Protein AF-A0A7Y0RB26-F1 (afdb_monomer_lite)

Secondary structure (DSSP, 8-state):
--HHHHHHHHHHHHHHHHTT------EEEE-TTS-EEEESSPPPTT-PPP-PPP-----GGGGHHHHHHHHHHHS-----------------HHHHHHHHHHHHHHHHHHHHHHHHHHHHHHHHHHHHH----HHHHHHHHHHHHHHHHHHHHHHS--

Sequence (158 aa):
MSLSAVYQRLAVVIFLVFATCASADYYKWTDENGVTHFSDEPPGPDGKPVRPNGTTVIPMRENIRTQKRVEEIKNPKPVPSKMKPVAPRVIDSKTQWEEQQELREEKRQQVRCKNYEDRIAWIDSRLRAGGYSVGQGNRLREDRRELSKRRAWKCLRD

pLDDT: mean 80.55, std 14.95, range [46.69, 98.5]

Organism: NCBI:txid1928859

Structure (mmCIF, N/CA/C/O backbone):
data_AF-A0A7Y0RB26-F1
#
_entry.id   AF-A0A7Y0RB26-F1
#
loop_
_atom_site.group_PDB
_atom_site.id
_atom_site.type_symbol
_atom_site.label_atom_id
_atom_site.label_alt_id
_atom_site.label_comp_id
_atom_site.label_asym_id
_atom_site.label_entity_id
_atom_site.label_seq_id
_atom_site.pdbx_PDB_ins_code
_atom_site.Cartn_x
_atom_site.Cartn_y
_atom_site.Cartn_z
_atom_site.occupancy
_atom_site.B_iso_or_equiv
_atom_site.auth_seq_id
_atom_site.auth_comp_id
_atom_site.auth_asym_id
_atom_site.auth_atom_id
_atom_site.pdbx_PDB_model_num
ATOM 1 N N . MET A 1 1 ? 36.414 22.325 -53.332 1.00 57.31 1 MET A N 1
ATOM 2 C CA . MET A 1 1 ? 35.815 21.427 -52.316 1.00 57.31 1 MET A CA 1
ATOM 3 C C . MET A 1 1 ? 36.238 20.011 -52.662 1.00 57.31 1 MET A C 1
ATOM 5 O O . MET A 1 1 ? 36.047 19.621 -53.806 1.00 57.31 1 MET A O 1
ATOM 9 N N . SER A 1 2 ? 36.907 19.295 -51.756 1.00 71.12 2 SER A N 1
ATOM 10 C CA . SER A 1 2 ? 37.412 17.949 -52.051 1.00 71.12 2 SER A CA 1
ATOM 11 C C . SER A 1 2 ? 36.249 16.969 -52.224 1.00 71.12 2 SER A C 1
ATOM 13 O O . SER A 1 2 ? 35.275 17.015 -51.471 1.00 71.12 2 SER A O 1
ATOM 15 N N . LEU A 1 3 ? 36.358 16.067 -53.201 1.00 72.44 3 LEU A N 1
ATOM 16 C CA . LEU A 1 3 ? 35.376 15.003 -53.450 1.00 72.44 3 LEU A CA 1
ATOM 17 C C . LEU A 1 3 ? 35.077 14.196 -52.169 1.00 72.44 3 LEU A C 1
ATOM 19 O O . LEU A 1 3 ? 33.928 13.857 -51.907 1.00 72.44 3 LEU A O 1
ATOM 23 N N . SER A 1 4 ? 36.081 13.996 -51.308 1.00 76.06 4 SER A N 1
ATOM 24 C CA . SER A 1 4 ? 35.951 13.324 -50.007 1.00 76.06 4 SER A CA 1
ATOM 25 C C . SER A 1 4 ? 34.961 13.994 -49.046 1.00 76.06 4 SER A C 1
ATOM 27 O O . SER A 1 4 ? 34.177 13.306 -48.396 1.00 76.06 4 SER A O 1
ATOM 29 N N . ALA A 1 5 ? 34.934 15.329 -48.987 1.00 77.25 5 ALA A N 1
ATOM 30 C CA . ALA A 1 5 ? 34.024 16.065 -48.110 1.00 77.25 5 ALA A CA 1
ATOM 31 C C . ALA A 1 5 ? 32.567 15.984 -48.593 1.00 77.25 5 ALA A C 1
ATOM 33 O O . ALA A 1 5 ? 31.639 16.056 -47.788 1.00 77.25 5 ALA A O 1
ATOM 34 N N . VAL A 1 6 ? 32.361 15.814 -49.903 1.00 81.31 6 VAL A N 1
ATOM 35 C CA . VAL A 1 6 ? 31.033 15.630 -50.502 1.00 81.31 6 VAL A CA 1
ATOM 36 C C . VAL A 1 6 ? 30.491 14.237 -50.177 1.00 81.31 6 VAL A C 1
ATOM 38 O O . VAL A 1 6 ? 29.359 14.132 -49.710 1.00 81.31 6 VAL A O 1
ATOM 41 N N . TYR A 1 7 ? 31.311 13.187 -50.314 1.00 86.44 7 TYR A N 1
ATOM 42 C CA . TYR A 1 7 ? 30.924 11.820 -49.940 1.00 86.44 7 TYR A CA 1
ATOM 43 C C . TYR A 1 7 ? 30.634 11.677 -48.444 1.00 86.44 7 TYR A C 1
ATOM 45 O O . TYR A 1 7 ? 29.662 11.026 -48.070 1.00 86.44 7 TYR A O 1
ATOM 53 N N . GLN A 1 8 ? 31.416 12.334 -47.584 1.00 86.06 8 GLN A N 1
ATOM 54 C CA . GLN A 1 8 ? 31.189 12.306 -46.140 1.00 86.06 8 GLN A CA 1
ATOM 55 C C . GLN A 1 8 ? 29.873 12.997 -45.749 1.00 86.06 8 GLN A C 1
ATOM 57 O O . GLN A 1 8 ? 29.125 12.477 -44.925 1.00 86.06 8 GLN A O 1
ATOM 62 N N . ARG A 1 9 ? 29.544 14.137 -46.374 1.00 87.88 9 ARG A N 1
ATOM 63 C CA . ARG A 1 9 ? 28.254 14.817 -46.161 1.00 87.88 9 ARG A CA 1
ATOM 64 C C . ARG A 1 9 ? 27.080 13.981 -46.672 1.00 87.88 9 ARG A C 1
ATOM 66 O O . ARG A 1 9 ? 26.078 13.879 -45.975 1.00 87.88 9 ARG A O 1
ATOM 73 N N . LEU A 1 10 ? 27.221 13.345 -47.837 1.00 88.06 10 LEU A N 1
ATOM 74 C CA . LEU A 1 10 ? 26.217 12.421 -48.378 1.00 88.06 10 LEU A CA 1
ATOM 75 C C . LEU A 1 10 ? 25.983 11.225 -47.451 1.00 88.06 10 LEU A C 1
ATOM 77 O O . LEU A 1 10 ? 24.836 10.912 -47.154 1.00 88.06 10 LEU A O 1
ATOM 81 N N . ALA A 1 11 ? 27.046 10.605 -46.938 1.00 87.94 11 ALA A N 1
ATOM 82 C CA . ALA A 1 11 ? 26.936 9.479 -46.014 1.00 87.94 11 ALA A CA 1
ATOM 83 C C . ALA A 1 11 ? 26.189 9.858 -44.723 1.00 87.94 11 ALA A C 1
ATOM 85 O O . ALA A 1 11 ? 25.321 9.111 -44.281 1.00 87.94 11 ALA A O 1
ATOM 86 N N . VAL A 1 12 ? 26.465 11.039 -44.156 1.00 89.25 12 VAL A N 1
ATOM 87 C CA . VAL A 1 12 ? 25.770 11.540 -42.955 1.00 89.25 12 VAL A CA 1
ATOM 88 C C . VAL A 1 12 ? 24.284 11.791 -43.226 1.00 89.25 12 VAL A C 1
ATOM 90 O O . VAL A 1 12 ? 23.445 11.418 -42.409 1.00 89.25 12 VAL A O 1
ATOM 93 N N . VAL A 1 13 ? 23.944 12.379 -44.377 1.00 88.69 13 VAL A N 1
ATOM 94 C CA . VAL A 1 13 ? 22.543 12.610 -44.767 1.00 88.69 13 VAL A CA 1
ATOM 95 C C . VAL A 1 13 ? 21.803 11.285 -44.951 1.00 88.69 13 VAL A C 1
ATOM 97 O O . VAL A 1 13 ? 20.701 11.131 -44.436 1.00 88.69 13 VAL A O 1
ATOM 100 N N . ILE A 1 14 ? 22.421 10.308 -45.618 1.00 87.69 14 ILE A N 1
ATOM 101 C CA . ILE A 1 14 ? 21.842 8.971 -45.804 1.00 87.69 14 ILE A CA 1
ATOM 102 C C . ILE A 1 14 ? 21.596 8.299 -44.445 1.00 87.69 14 ILE A C 1
ATOM 104 O O . ILE A 1 14 ? 20.513 7.767 -44.211 1.00 87.69 14 ILE A O 1
ATOM 108 N N . PHE A 1 15 ? 22.555 8.377 -43.521 1.00 86.06 15 PHE A N 1
ATOM 109 C CA . PHE A 1 15 ? 22.425 7.781 -42.189 1.00 86.06 15 PHE A CA 1
ATOM 110 C C . PHE A 1 15 ? 21.287 8.411 -41.366 1.00 86.06 15 PHE A C 1
ATOM 112 O O . PHE A 1 15 ? 20.554 7.705 -40.677 1.00 86.06 15 PHE A O 1
ATOM 119 N N . LEU A 1 16 ? 21.096 9.731 -41.475 1.00 84.00 16 LEU A N 1
ATOM 120 C CA 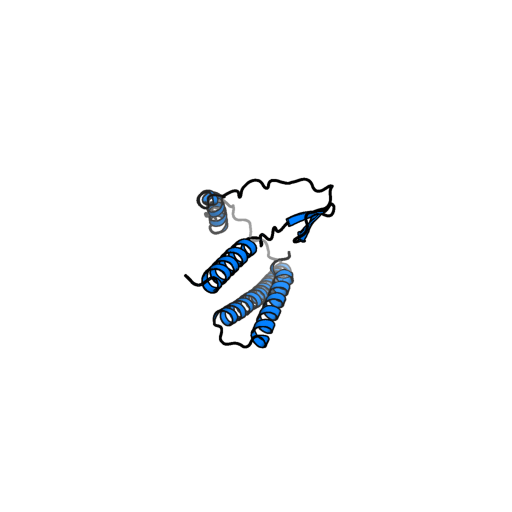. LEU A 1 16 ? 20.007 10.450 -40.805 1.00 84.00 16 LEU A CA 1
ATOM 121 C C . LEU A 1 16 ? 18.619 10.066 -41.335 1.00 84.00 16 LEU A C 1
ATOM 123 O O . LEU A 1 16 ? 17.673 10.008 -40.554 1.00 84.00 16 LEU A O 1
ATOM 127 N N . VAL A 1 17 ? 18.487 9.766 -42.631 1.00 83.19 17 VAL A N 1
ATOM 128 C CA . VAL A 1 17 ? 17.206 9.337 -43.220 1.00 83.19 17 VAL A CA 1
ATOM 129 C C . VAL A 1 17 ? 16.775 7.975 -42.665 1.00 83.19 17 VAL A C 1
ATOM 131 O O . VAL A 1 17 ? 15.619 7.809 -42.274 1.00 83.19 17 VAL A O 1
ATOM 134 N N . PHE A 1 18 ? 17.704 7.023 -42.543 1.00 78.62 18 PHE A N 1
ATOM 135 C CA . PHE A 1 18 ? 17.403 5.682 -42.027 1.00 78.62 18 PHE A CA 1
ATOM 136 C C . PHE A 1 18 ? 17.110 5.634 -40.517 1.00 78.62 18 PHE A C 1
ATOM 138 O O . PHE A 1 18 ? 16.507 4.673 -40.046 1.00 78.62 18 PHE A O 1
ATOM 145 N N . ALA A 1 19 ? 17.463 6.671 -39.753 1.00 76.94 19 ALA A N 1
ATOM 146 C CA . ALA A 1 19 ? 17.229 6.718 -38.307 1.00 76.94 19 ALA A CA 1
ATOM 147 C C . ALA A 1 19 ? 15.751 6.930 -37.903 1.00 76.94 19 ALA A C 1
ATOM 149 O O . ALA A 1 19 ? 15.423 6.853 -36.722 1.00 76.94 19 ALA A O 1
ATOM 150 N N . THR A 1 20 ? 14.849 7.200 -38.853 1.00 69.12 20 THR A N 1
ATOM 151 C CA . THR A 1 20 ? 13.464 7.623 -38.562 1.00 69.12 20 THR A CA 1
ATOM 152 C C . THR A 1 20 ? 12.424 6.494 -38.509 1.00 69.12 20 THR A C 1
ATOM 154 O O . THR A 1 20 ? 11.269 6.756 -38.193 1.00 69.12 20 THR A O 1
ATOM 157 N N . CYS A 1 21 ? 12.793 5.235 -38.770 1.00 64.06 21 CYS A N 1
ATOM 158 C CA . CYS A 1 21 ? 11.825 4.141 -38.984 1.00 64.06 21 CYS A CA 1
ATOM 159 C C . CYS A 1 21 ? 11.448 3.305 -37.738 1.00 64.06 21 CYS A C 1
ATOM 161 O O . CYS A 1 21 ? 11.000 2.172 -37.887 1.00 64.06 21 CYS A O 1
ATOM 163 N N . ALA A 1 22 ? 11.601 3.817 -36.513 1.00 66.88 22 ALA A N 1
ATOM 164 C CA . ALA A 1 22 ? 11.250 3.074 -35.294 1.00 66.88 22 ALA A CA 1
ATOM 165 C C . ALA A 1 22 ? 9.935 3.576 -34.664 1.00 66.88 22 ALA A C 1
ATOM 167 O O . ALA A 1 22 ? 9.954 4.299 -33.669 1.00 66.88 22 ALA A O 1
ATOM 168 N N . SER A 1 23 ? 8.790 3.191 -35.235 1.00 64.06 23 SER A N 1
ATOM 169 C CA . SER A 1 23 ? 7.481 3.290 -34.573 1.00 64.06 23 SER A CA 1
ATOM 170 C C . SER A 1 23 ? 7.078 1.910 -34.053 1.00 64.06 23 SER A C 1
ATOM 172 O O . SER A 1 23 ? 6.837 1.001 -34.845 1.00 64.06 23 SER A O 1
ATOM 174 N N . ALA A 1 24 ? 7.038 1.738 -32.733 1.00 70.56 24 ALA A N 1
ATOM 175 C CA . ALA A 1 24 ? 6.524 0.526 -32.103 1.00 70.56 24 ALA A CA 1
ATOM 176 C C . ALA A 1 24 ? 5.060 0.761 -31.717 1.00 70.56 24 ALA A C 1
ATOM 178 O O . ALA A 1 24 ? 4.778 1.557 -30.818 1.00 70.56 24 ALA A O 1
ATOM 179 N N . ASP A 1 25 ? 4.147 0.095 -32.417 1.00 77.19 25 ASP A N 1
ATOM 180 C CA . ASP A 1 25 ? 2.730 0.083 -32.068 1.00 77.19 25 ASP A CA 1
ATOM 181 C C . ASP A 1 25 ? 2.461 -1.047 -31.070 1.00 77.19 25 ASP A C 1
ATOM 183 O O . ASP A 1 25 ? 2.964 -2.156 -31.227 1.00 77.19 25 ASP A O 1
ATOM 187 N N . TYR A 1 26 ? 1.665 -0.760 -30.039 1.00 81.88 26 TYR A N 1
ATOM 188 C CA . TYR A 1 26 ? 1.308 -1.728 -29.003 1.00 81.88 26 TYR A CA 1
ATOM 189 C C . TYR A 1 26 ? -0.184 -2.034 -29.062 1.00 81.88 26 TYR A C 1
ATOM 191 O O . TYR A 1 26 ? -1.018 -1.123 -29.014 1.00 81.88 26 TYR A O 1
ATOM 199 N N . TYR A 1 27 ? -0.533 -3.315 -29.124 1.00 85.56 27 TYR A N 1
ATOM 200 C CA . TYR A 1 27 ? -1.908 -3.772 -29.266 1.00 85.56 27 TYR A CA 1
ATOM 201 C C . TYR A 1 27 ? -2.428 -4.352 -27.954 1.00 85.56 27 TYR A C 1
ATOM 203 O O . TYR A 1 27 ? -1.743 -5.086 -27.243 1.00 85.56 27 TYR A O 1
ATOM 211 N N . LYS A 1 28 ? -3.686 -4.030 -27.646 1.00 86.56 28 LYS A N 1
ATOM 212 C CA . LYS A 1 28 ? -4.439 -4.599 -26.528 1.00 86.56 28 LYS A CA 1
ATOM 213 C C . LYS A 1 28 ? -5.730 -5.193 -27.062 1.00 86.56 28 LYS A C 1
ATOM 215 O O . LYS A 1 28 ? -6.536 -4.473 -27.650 1.00 86.56 28 LYS A O 1
ATOM 220 N N . TRP A 1 29 ? -5.960 -6.470 -26.793 1.00 86.69 29 TRP A N 1
ATOM 221 C CA . TRP A 1 29 ? -7.214 -7.134 -27.134 1.00 86.69 29 TRP A CA 1
ATOM 222 C C . TRP A 1 29 ? -7.679 -8.040 -26.000 1.00 86.69 29 TRP A C 1
ATOM 224 O O . TRP A 1 29 ? -6.932 -8.354 -25.073 1.00 86.69 29 TRP A O 1
ATOM 234 N N . THR A 1 30 ? -8.947 -8.421 -26.058 1.00 86.06 30 THR A N 1
ATOM 235 C CA . THR A 1 30 ? -9.570 -9.329 -25.099 1.00 86.06 30 THR A CA 1
ATOM 236 C C . THR A 1 30 ? -10.084 -10.532 -25.874 1.00 86.06 30 THR A C 1
ATOM 238 O O . THR A 1 30 ? -10.734 -10.351 -26.902 1.00 86.06 30 THR A O 1
ATOM 241 N N . ASP A 1 31 ? -9.737 -11.735 -25.426 1.00 84.88 31 ASP A N 1
ATOM 242 C CA . ASP A 1 31 ? -10.190 -12.978 -26.053 1.00 84.88 31 ASP A CA 1
ATOM 243 C C . ASP A 1 31 ? -11.631 -13.347 -25.650 1.00 84.88 31 ASP A C 1
ATOM 245 O O . ASP A 1 31 ? -12.275 -12.661 -24.851 1.00 84.88 31 ASP A O 1
ATOM 249 N N . GLU A 1 32 ? -12.149 -14.444 -26.208 1.00 85.00 32 GLU A N 1
ATOM 250 C CA . GLU A 1 32 ? -13.505 -14.945 -25.930 1.00 85.00 32 GLU A CA 1
ATOM 251 C C . GLU A 1 32 ? -13.727 -15.307 -24.454 1.00 85.00 32 GLU A C 1
ATOM 253 O O . GLU A 1 32 ? -14.850 -15.245 -23.956 1.00 85.00 32 GLU A O 1
ATOM 258 N N . ASN A 1 33 ? -12.652 -15.632 -23.732 1.00 82.50 33 ASN A N 1
ATOM 259 C CA . ASN A 1 33 ? -12.689 -15.971 -22.312 1.00 82.50 33 ASN A CA 1
ATOM 260 C C . ASN A 1 33 ? -12.613 -14.725 -21.410 1.00 82.50 33 ASN A C 1
ATOM 262 O O . ASN A 1 33 ? -12.605 -14.849 -20.184 1.00 82.50 33 ASN A O 1
ATOM 266 N N . GLY A 1 34 ? -12.548 -13.522 -21.992 1.00 82.81 34 GLY A N 1
ATOM 267 C CA . GLY A 1 34 ? -12.442 -12.265 -21.257 1.00 82.81 34 GLY A CA 1
ATOM 268 C C . GLY A 1 34 ? -11.028 -11.951 -20.759 1.00 82.81 34 GLY A C 1
ATOM 269 O O . GLY A 1 34 ? -10.851 -11.014 -19.975 1.00 82.81 34 GLY A O 1
ATOM 270 N N . VAL A 1 35 ? -10.008 -12.698 -21.190 1.00 84.88 35 VAL A N 1
ATOM 271 C CA . VAL A 1 35 ? -8.615 -12.460 -20.799 1.00 84.88 35 VAL A CA 1
ATOM 272 C C . VAL A 1 35 ? -8.026 -11.369 -21.685 1.00 84.88 35 VAL A C 1
ATOM 274 O O . VAL A 1 35 ? -8.153 -11.380 -22.907 1.00 84.88 35 VAL A O 1
ATOM 277 N N . THR A 1 36 ? -7.400 -10.379 -21.049 1.00 88.62 36 THR A N 1
ATOM 278 C CA . THR A 1 36 ? -6.761 -9.258 -21.745 1.00 88.62 36 THR A CA 1
ATOM 279 C C . THR A 1 36 ? -5.313 -9.594 -22.064 1.00 88.62 36 THR A C 1
ATOM 281 O O . THR A 1 36 ? -4.537 -9.888 -21.154 1.00 88.62 36 THR A O 1
ATOM 284 N N . HIS A 1 37 ? -4.952 -9.468 -23.335 1.00 86.19 37 HIS A N 1
ATOM 285 C CA . HIS A 1 37 ? -3.607 -9.688 -23.850 1.00 86.19 37 HIS A CA 1
ATOM 286 C C . HIS A 1 37 ? -2.996 -8.382 -24.345 1.00 86.19 37 HIS A C 1
ATOM 288 O O . HIS A 1 37 ? -3.705 -7.439 -24.715 1.00 86.19 37 HIS A O 1
ATOM 294 N N . PHE A 1 38 ? -1.669 -8.347 -24.329 1.00 88.88 38 PHE A N 1
ATOM 295 C CA . PHE A 1 38 ? -0.873 -7.218 -24.772 1.00 88.88 38 PHE A CA 1
ATOM 296 C C . PHE A 1 38 ? 0.303 -7.726 -25.609 1.00 88.88 38 PHE A C 1
ATOM 298 O O . PHE A 1 38 ? 1.038 -8.598 -25.144 1.00 88.88 38 PHE A O 1
ATOM 305 N N . SER A 1 39 ? 0.472 -7.208 -26.823 1.00 83.94 39 SER A N 1
ATOM 306 C CA . SER A 1 39 ? 1.539 -7.634 -27.736 1.00 83.94 39 SER A CA 1
ATOM 307 C C . SER A 1 39 ? 1.938 -6.517 -28.693 1.00 83.94 39 SER A C 1
ATOM 309 O O . SER A 1 39 ? 1.157 -5.600 -28.948 1.00 83.94 39 SER A O 1
ATOM 311 N N . ASP A 1 40 ? 3.135 -6.652 -29.257 1.00 83.19 40 ASP A N 1
ATOM 312 C CA . ASP A 1 40 ? 3.625 -5.843 -30.379 1.00 83.19 40 ASP A CA 1
ATOM 313 C C . ASP A 1 40 ? 3.046 -6.334 -31.724 1.00 83.19 40 ASP A C 1
ATOM 315 O O . ASP A 1 40 ? 3.116 -5.642 -32.738 1.00 83.19 40 ASP A O 1
ATOM 319 N N . GLU A 1 41 ? 2.438 -7.526 -31.737 1.00 79.31 41 GLU A N 1
ATOM 320 C CA . GLU A 1 41 ? 1.762 -8.095 -32.904 1.00 79.31 41 GLU A CA 1
ATOM 321 C C . GLU A 1 41 ? 0.256 -7.782 -32.890 1.00 79.31 41 GLU A C 1
ATOM 323 O O . GLU A 1 41 ? -0.380 -7.850 -31.829 1.00 79.31 41 GLU A O 1
ATOM 328 N N . PRO A 1 42 ? -0.343 -7.462 -34.054 1.00 77.31 42 PRO A N 1
ATOM 329 C CA . PRO A 1 42 ? -1.775 -7.227 -34.142 1.00 77.31 42 PRO A CA 1
ATOM 330 C C . PRO A 1 42 ? -2.562 -8.507 -33.807 1.00 77.31 42 PRO A C 1
ATOM 332 O O . PRO A 1 42 ? -2.095 -9.614 -34.091 1.00 77.31 42 PRO A O 1
ATOM 335 N N . PRO A 1 43 ? -3.777 -8.386 -33.237 1.00 78.62 43 PRO A N 1
ATOM 336 C CA . PRO A 1 43 ? -4.647 -9.540 -33.042 1.00 78.62 43 PRO A CA 1
ATOM 337 C C . PRO A 1 43 ? -4.975 -10.200 -34.390 1.00 78.62 43 PRO A C 1
ATOM 339 O O . PRO A 1 43 ? -4.983 -9.538 -35.429 1.00 78.62 43 PRO A O 1
ATOM 342 N N . GLY A 1 44 ? -5.257 -11.507 -34.366 1.00 76.75 44 GLY A N 1
ATOM 343 C CA . GLY A 1 44 ? -5.602 -12.287 -35.559 1.00 76.75 44 GLY A CA 1
ATOM 344 C C . GLY A 1 44 ? -6.785 -11.714 -36.366 1.00 76.75 44 GLY A C 1
ATOM 345 O O . GLY A 1 44 ? -7.485 -10.815 -35.897 1.00 76.75 44 GLY A O 1
ATOM 346 N N . PRO A 1 45 ? -7.043 -12.245 -37.576 1.00 72.31 45 PRO A N 1
ATOM 347 C CA . PRO A 1 45 ? -7.945 -11.646 -38.572 1.00 72.31 45 PRO A CA 1
ATOM 348 C C . PRO A 1 45 ? -9.394 -11.422 -38.102 1.00 72.31 45 PRO A C 1
ATOM 350 O O . PRO A 1 45 ? -10.092 -10.587 -38.673 1.00 72.31 45 PRO A O 1
ATOM 353 N N . ASP A 1 46 ? -9.835 -12.106 -37.046 1.00 75.50 46 ASP A N 1
ATOM 354 C CA . ASP A 1 46 ? -11.184 -11.985 -36.478 1.00 75.50 46 ASP A CA 1
ATOM 355 C C . ASP A 1 46 ? -11.326 -10.856 -35.432 1.00 75.50 46 ASP A C 1
ATOM 357 O O . ASP A 1 46 ? -12.410 -10.618 -34.888 1.00 75.50 46 ASP A O 1
ATOM 361 N N . GLY A 1 47 ? -10.240 -10.135 -35.136 1.00 70.88 47 GLY A N 1
ATOM 362 C CA . GLY A 1 47 ? -10.218 -9.034 -34.177 1.00 70.88 47 GLY A CA 1
ATOM 363 C C . GLY A 1 47 ? -11.062 -7.841 -34.632 1.00 70.88 47 GLY A C 1
ATOM 364 O O . GLY A 1 47 ? -10.747 -7.166 -35.611 1.00 70.88 47 GLY A O 1
ATOM 365 N N . LYS A 1 48 ? -12.128 -7.521 -33.889 1.00 77.50 48 LYS A N 1
ATOM 366 C CA . LYS A 1 48 ? -12.950 -6.329 -34.154 1.00 77.50 48 LYS A CA 1
ATOM 367 C C . LYS A 1 48 ? -12.357 -5.098 -33.459 1.00 77.50 48 LYS A C 1
ATOM 369 O O . LYS A 1 48 ? -12.132 -5.147 -32.248 1.00 77.50 48 LYS A O 1
ATOM 374 N N . PRO A 1 49 ? -12.155 -3.971 -34.166 1.00 78.12 49 PRO A N 1
ATOM 375 C CA . PRO A 1 49 ? -11.651 -2.755 -33.544 1.00 78.12 49 PRO A CA 1
ATOM 376 C C . PRO A 1 49 ? -12.698 -2.184 -32.583 1.00 78.12 49 PRO A C 1
ATOM 378 O O . PRO A 1 49 ? -13.799 -1.805 -32.986 1.00 78.12 49 PRO A O 1
ATOM 381 N N . VAL A 1 50 ? -12.341 -2.086 -31.304 1.00 77.50 50 VAL A N 1
ATOM 382 C CA . VAL A 1 50 ? -13.162 -1.421 -30.290 1.00 77.50 50 VAL A CA 1
ATOM 383 C C . VAL A 1 50 ? -12.614 -0.018 -30.081 1.00 77.50 50 VAL A C 1
ATOM 385 O O . VAL A 1 50 ? -11.464 0.156 -29.686 1.00 77.50 50 VAL A O 1
ATOM 388 N N . ARG A 1 51 ? -13.442 1.001 -30.325 1.00 76.94 51 ARG A N 1
ATOM 389 C CA . ARG A 1 51 ? -13.138 2.368 -29.895 1.00 76.94 51 ARG A CA 1
ATOM 390 C C . ARG A 1 51 ? -13.610 2.504 -28.450 1.00 76.94 51 ARG A C 1
ATOM 392 O O . ARG A 1 51 ? -14.824 2.500 -28.240 1.00 76.94 51 ARG A O 1
ATOM 399 N N . PRO A 1 52 ? -12.710 2.568 -27.451 1.00 71.25 52 PRO A N 1
ATOM 400 C CA . PRO A 1 52 ? -13.149 2.799 -26.088 1.00 71.25 52 PRO A CA 1
ATOM 401 C C . PRO A 1 52 ? -13.882 4.139 -26.046 1.00 71.25 52 PRO A C 1
ATOM 403 O O . PRO A 1 52 ? -13.403 5.135 -26.596 1.00 71.25 52 PRO A O 1
ATOM 406 N N . ASN A 1 53 ? -15.050 4.162 -25.404 1.00 71.81 53 ASN A N 1
ATOM 407 C CA . ASN A 1 53 ? -15.694 5.424 -25.070 1.00 71.81 53 ASN A CA 1
ATOM 408 C C . ASN A 1 53 ? -14.675 6.258 -24.288 1.00 71.81 53 ASN A C 1
ATOM 410 O O . ASN A 1 53 ? -14.009 5.735 -23.390 1.00 71.81 53 ASN A O 1
ATOM 414 N N . GLY A 1 54 ? -14.505 7.521 -24.688 1.00 72.81 54 GLY A N 1
ATOM 415 C CA . GLY A 1 54 ? -13.519 8.414 -24.088 1.00 72.81 54 GLY A CA 1
ATOM 416 C C . GLY A 1 54 ? -13.620 8.399 -22.564 1.00 72.81 54 GLY A C 1
ATOM 417 O O . GLY A 1 54 ? -14.695 8.182 -22.001 1.00 72.81 54 GLY A O 1
ATOM 418 N N . THR A 1 55 ? -12.486 8.607 -21.896 1.00 70.81 55 THR A N 1
ATOM 419 C CA . THR A 1 55 ? -12.416 8.675 -20.434 1.00 70.81 55 THR A CA 1
ATOM 420 C C . THR A 1 55 ? -13.529 9.571 -19.908 1.00 70.81 55 THR A C 1
ATOM 422 O O . THR A 1 55 ? -13.554 10.771 -20.187 1.00 70.81 55 THR A O 1
ATOM 425 N N . THR A 1 56 ? -14.466 8.988 -19.165 1.00 65.50 56 THR A N 1
ATOM 426 C CA . THR A 1 56 ? -15.521 9.756 -18.515 1.00 65.50 56 THR A CA 1
ATOM 427 C C . THR A 1 56 ? -14.875 10.528 -17.374 1.00 65.50 56 THR A C 1
ATOM 429 O O . THR A 1 56 ? -14.493 9.952 -16.356 1.00 65.50 56 THR A O 1
ATOM 432 N N . VAL A 1 57 ? -14.688 11.833 -17.563 1.00 68.75 57 VAL A N 1
ATOM 433 C CA . VAL A 1 57 ? -14.242 12.723 -16.492 1.00 68.75 57 VAL A CA 1
ATOM 434 C C . VAL A 1 57 ? -15.423 12.874 -15.548 1.00 68.75 57 VAL A C 1
ATOM 436 O O . VAL A 1 57 ? -16.331 13.653 -15.810 1.00 68.75 57 VAL A O 1
ATOM 439 N N . ILE A 1 58 ? -15.445 12.087 -14.475 1.00 62.88 58 ILE A N 1
ATOM 440 C CA . ILE A 1 58 ? -16.422 12.270 -13.405 1.00 62.88 58 ILE A CA 1
ATOM 441 C C . ILE A 1 58 ? -15.987 13.534 -12.652 1.00 62.88 58 ILE A C 1
ATOM 443 O O . ILE A 1 58 ? -14.928 13.516 -12.013 1.00 62.88 58 ILE A O 1
ATOM 447 N N . PRO A 1 59 ? -16.730 14.652 -12.734 1.00 64.62 59 PRO A N 1
ATOM 448 C CA . PRO A 1 59 ? -16.353 15.863 -12.027 1.00 64.62 59 PRO A CA 1
ATOM 449 C C . PRO A 1 59 ? -16.374 15.580 -10.522 1.00 64.62 59 PRO A C 1
ATOM 451 O O . PRO A 1 59 ? -17.419 15.295 -9.941 1.00 64.62 59 PRO A O 1
ATOM 454 N N . MET A 1 60 ? -15.212 15.692 -9.870 1.00 59.66 60 MET A N 1
ATOM 455 C CA . MET A 1 60 ? -15.040 15.432 -8.430 1.00 59.66 60 MET A CA 1
ATOM 456 C C . MET A 1 60 ? -16.059 16.204 -7.566 1.00 59.66 60 MET A C 1
ATOM 458 O O . MET A 1 60 ? -16.485 15.731 -6.513 1.00 59.66 60 MET A O 1
ATOM 462 N N . ARG A 1 61 ? -16.506 17.373 -8.049 1.00 62.22 61 ARG A N 1
ATOM 463 C CA . ARG A 1 61 ? -17.520 18.230 -7.417 1.00 62.22 61 ARG A CA 1
ATOM 464 C C . ARG A 1 61 ? -18.889 17.558 -7.256 1.00 62.22 61 ARG A C 1
ATOM 466 O O . ARG A 1 61 ? -19.615 17.901 -6.326 1.00 62.22 61 ARG A O 1
ATOM 473 N N . GLU A 1 62 ? -19.264 16.619 -8.120 1.00 58.31 62 GLU A N 1
ATOM 474 C CA . GLU A 1 62 ? -20.587 15.983 -8.055 1.00 58.31 62 GLU A CA 1
ATOM 475 C C . GLU A 1 62 ? -20.674 14.872 -6.996 1.00 58.31 62 GLU A C 1
ATOM 477 O O . GLU A 1 62 ? -21.770 14.459 -6.615 1.00 58.31 62 GLU A O 1
ATOM 482 N N . ASN A 1 63 ? -19.543 14.472 -6.400 1.00 55.84 63 ASN A N 1
ATOM 483 C CA . ASN A 1 63 ? -19.494 13.460 -5.340 1.00 55.84 63 ASN A CA 1
ATOM 484 C C . ASN A 1 63 ? -19.920 13.989 -3.945 1.00 55.84 63 ASN A C 1
ATOM 486 O O . ASN A 1 63 ? -19.908 13.254 -2.956 1.00 55.84 63 ASN A O 1
ATOM 490 N N . ILE A 1 64 ? -20.346 15.257 -3.846 1.00 58.78 64 ILE A N 1
ATOM 491 C CA . ILE A 1 64 ? -20.821 15.877 -2.592 1.00 58.78 64 ILE A CA 1
ATOM 492 C C . ILE A 1 64 ? -22.091 15.190 -2.057 1.00 58.78 64 ILE A C 1
ATOM 494 O O . ILE A 1 64 ? -22.299 15.123 -0.845 1.00 58.78 64 ILE A O 1
ATOM 498 N N . ARG A 1 65 ? -22.941 14.620 -2.928 1.00 58.72 65 ARG A N 1
ATOM 499 C CA . ARG A 1 65 ? -24.135 13.872 -2.480 1.00 58.72 65 ARG A CA 1
ATOM 500 C C . ARG A 1 65 ? -23.763 12.600 -1.715 1.00 58.72 65 ARG A C 1
ATOM 502 O O . ARG A 1 65 ? -24.435 12.250 -0.748 1.00 58.72 65 ARG A O 1
ATOM 509 N N . THR A 1 66 ? -22.669 11.958 -2.106 1.00 57.88 66 THR A N 1
ATOM 510 C CA . THR A 1 66 ? -22.129 10.768 -1.443 1.00 57.88 66 THR A CA 1
ATOM 511 C C . THR A 1 66 ? -21.498 11.136 -0.102 1.00 57.88 66 THR A C 1
ATOM 513 O O . THR A 1 66 ? -21.721 10.436 0.882 1.00 57.88 66 THR A O 1
ATOM 516 N N . GLN A 1 67 ? -20.808 12.282 -0.021 1.00 61.00 67 GLN A N 1
ATOM 517 C CA . GLN A 1 67 ? -20.278 12.801 1.246 1.00 61.00 67 GLN A CA 1
ATOM 518 C C . GLN A 1 67 ? -21.382 13.087 2.267 1.00 61.00 67 GLN A C 1
ATOM 520 O O . GLN A 1 67 ? -21.262 12.645 3.403 1.00 61.00 67 GLN A O 1
ATOM 525 N N . LYS A 1 68 ? -22.494 13.723 1.869 1.00 64.12 68 LYS A N 1
ATOM 526 C CA . LYS A 1 68 ? -23.615 13.990 2.789 1.00 64.12 68 LYS A CA 1
ATOM 527 C C . LYS A 1 68 ? -24.221 12.720 3.387 1.00 64.12 68 LYS A C 1
ATOM 529 O O . LYS A 1 68 ? -24.519 12.700 4.574 1.00 64.12 68 LYS A O 1
ATOM 534 N N . ARG A 1 69 ? -24.364 11.648 2.596 1.00 65.06 69 ARG A N 1
ATOM 535 C CA . ARG A 1 69 ? -24.852 10.352 3.101 1.00 65.06 69 ARG A CA 1
ATOM 536 C C . ARG A 1 69 ? -23.865 9.730 4.093 1.00 65.06 69 ARG A C 1
ATOM 538 O O . ARG A 1 69 ? -24.284 9.190 5.108 1.00 65.06 69 ARG A O 1
ATOM 545 N N . VAL A 1 70 ? -22.563 9.822 3.823 1.00 65.94 70 VAL A N 1
ATOM 546 C CA . VAL A 1 70 ? -21.520 9.339 4.745 1.00 65.94 70 VAL A CA 1
ATOM 547 C C . VAL A 1 70 ? -21.483 10.172 6.031 1.00 65.94 70 VAL A C 1
ATOM 549 O O . VAL A 1 70 ? -21.338 9.611 7.113 1.00 65.94 70 VAL A O 1
ATOM 552 N N . GLU A 1 71 ? -21.663 11.490 5.942 1.00 69.69 71 GLU A N 1
ATOM 553 C CA . GLU A 1 71 ? -21.767 12.382 7.103 1.00 69.69 71 GLU A CA 1
ATOM 554 C C . GLU A 1 71 ? -23.014 12.101 7.945 1.00 69.69 71 GLU A C 1
ATOM 556 O O . GLU A 1 71 ? -22.928 12.124 9.167 1.00 69.69 71 GLU A O 1
ATOM 561 N N . GLU A 1 72 ? -24.146 11.789 7.316 1.00 69.81 72 GLU A N 1
ATOM 562 C CA . GLU A 1 72 ? -25.393 11.428 8.000 1.00 69.81 72 GLU A CA 1
ATOM 563 C C . GLU A 1 72 ? -25.294 10.070 8.712 1.00 69.81 72 GLU A C 1
ATOM 565 O O . GLU A 1 72 ? -25.784 9.927 9.830 1.00 69.81 72 GLU A O 1
ATOM 570 N N . ILE A 1 73 ? -24.585 9.100 8.122 1.00 68.19 73 ILE A N 1
ATOM 571 C CA . ILE A 1 73 ? -24.257 7.822 8.777 1.00 68.19 73 ILE A CA 1
ATOM 572 C C . ILE A 1 73 ? -23.287 8.042 9.947 1.00 68.19 73 ILE A C 1
ATOM 574 O O . ILE A 1 73 ? -23.418 7.410 10.992 1.00 68.19 73 ILE A O 1
ATOM 578 N N . LYS A 1 74 ? -22.306 8.9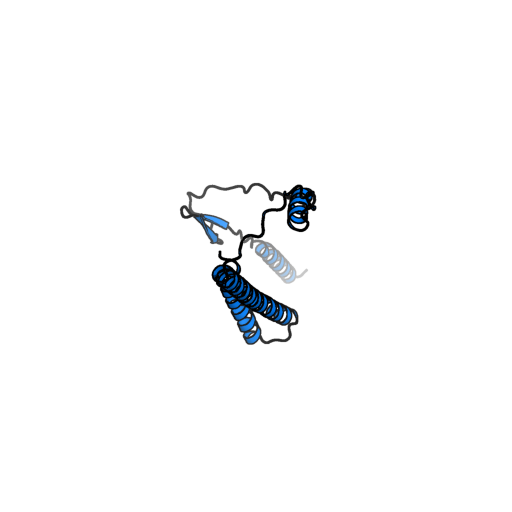38 9.784 1.00 72.44 74 LYS A N 1
ATOM 579 C CA . LYS A 1 74 ? -21.292 9.225 10.808 1.00 72.44 74 LYS A CA 1
ATOM 580 C C . LYS A 1 74 ? -21.846 10.056 11.971 1.00 72.44 74 LYS A C 1
ATOM 582 O O . LYS A 1 74 ? -21.383 9.894 13.095 1.00 72.44 74 LYS A O 1
ATOM 587 N N . ASN A 1 75 ? -22.819 10.926 11.704 1.00 65.38 75 ASN A N 1
ATOM 588 C CA . ASN A 1 75 ? -23.448 11.821 12.673 1.00 65.38 75 ASN A CA 1
ATOM 589 C C . ASN A 1 75 ? -24.982 11.718 12.588 1.00 65.38 75 ASN A C 1
ATOM 591 O O . ASN A 1 75 ? -25.635 12.654 12.107 1.00 65.38 75 ASN A O 1
ATOM 595 N N . PRO A 1 76 ? -25.585 10.610 13.054 1.00 61.28 76 PRO A N 1
ATOM 596 C CA . PRO A 1 76 ? -27.035 10.504 13.104 1.00 61.28 76 PRO A CA 1
ATOM 597 C C . PRO A 1 76 ? -27.589 11.612 14.010 1.00 61.28 76 PRO A C 1
ATOM 599 O O . PRO A 1 76 ? -27.202 11.739 15.174 1.00 61.28 76 PRO A O 1
ATOM 602 N N . LYS A 1 77 ? -28.491 12.447 13.478 1.00 66.00 77 LYS A N 1
ATOM 603 C CA . LYS A 1 77 ? -29.191 13.448 14.295 1.00 66.00 77 LYS A CA 1
ATOM 604 C C . LYS A 1 77 ? -30.001 12.723 15.377 1.00 66.00 77 LYS A C 1
ATOM 606 O O . LYS A 1 77 ? -30.682 11.749 15.052 1.00 66.00 77 LYS A O 1
ATOM 611 N N . PRO A 1 78 ? -29.986 13.197 16.635 1.00 55.59 78 PRO A N 1
ATOM 612 C CA . PRO A 1 78 ? -30.808 12.613 17.682 1.00 55.59 78 PRO A CA 1
ATOM 613 C C . PRO A 1 78 ? -32.282 12.818 17.321 1.00 55.59 78 PRO A C 1
ATOM 615 O O . PRO A 1 78 ? -32.808 13.930 17.370 1.00 55.59 78 PRO A O 1
ATOM 618 N N . VAL A 1 79 ? -32.949 11.740 16.915 1.00 59.75 79 VAL A N 1
ATOM 619 C CA . VAL A 1 79 ? -34.407 11.709 16.810 1.00 59.75 79 VAL A CA 1
ATOM 620 C C . VAL A 1 79 ? -34.994 11.892 18.213 1.00 59.75 79 VAL A C 1
ATOM 622 O O . VAL A 1 79 ? -34.518 11.250 19.153 1.00 59.75 79 VAL A O 1
ATOM 625 N N . PRO A 1 80 ? -36.013 12.753 18.400 1.00 49.50 80 PRO A N 1
ATOM 626 C CA . PRO A 1 80 ? -36.670 12.897 19.689 1.00 49.50 80 PRO A CA 1
ATOM 627 C C . PRO A 1 80 ? -37.360 11.576 20.038 1.00 49.50 80 PRO A C 1
ATOM 629 O O . PRO A 1 80 ? -38.406 11.226 19.489 1.00 49.50 80 PRO A O 1
ATOM 632 N N . SER A 1 81 ? -36.734 10.830 20.945 1.00 51.28 81 SER A N 1
ATOM 633 C CA . SER A 1 81 ? -37.227 9.565 21.471 1.00 51.28 81 SER A CA 1
ATOM 634 C C . SER A 1 81 ? -38.513 9.809 22.259 1.00 51.28 81 SER A C 1
ATOM 636 O O . SER A 1 81 ? -38.495 10.113 23.449 1.00 51.28 81 SER A O 1
ATOM 638 N N . LYS A 1 82 ? -39.663 9.680 21.594 1.00 54.69 82 LYS A N 1
ATOM 639 C CA . LYS A 1 82 ? -40.942 9.412 22.263 1.00 54.69 82 LYS A CA 1
ATOM 640 C C . LYS A 1 82 ? -41.096 7.904 22.430 1.00 54.69 82 LYS A C 1
ATOM 642 O O . LYS A 1 82 ? -42.018 7.297 21.892 1.00 54.69 82 LYS A O 1
ATOM 647 N N . MET A 1 83 ? -40.160 7.285 23.137 1.00 47.84 83 MET A N 1
ATOM 648 C CA . MET A 1 83 ? -40.232 5.870 23.470 1.00 47.84 83 MET A CA 1
ATOM 649 C C . MET A 1 83 ? -40.811 5.764 24.881 1.00 47.84 83 MET A C 1
ATOM 651 O O . MET A 1 83 ? -40.252 6.299 25.836 1.00 47.84 83 MET A O 1
ATOM 655 N N . LYS A 1 84 ? -41.987 5.137 24.999 1.00 49.38 84 LYS A N 1
ATOM 656 C CA . LYS A 1 84 ? -42.584 4.782 26.295 1.00 49.38 84 LYS A CA 1
ATOM 657 C C . LYS A 1 84 ? -41.546 3.990 27.105 1.00 49.38 84 LYS A C 1
ATOM 659 O O . LYS A 1 84 ? -40.822 3.207 26.486 1.00 49.38 84 LYS A O 1
ATOM 664 N N . PRO A 1 85 ? -41.462 4.153 28.439 1.00 46.69 85 PRO A N 1
ATOM 665 C CA . PRO A 1 85 ? -40.532 3.378 29.246 1.00 46.69 85 PRO A CA 1
ATOM 666 C C . PRO A 1 85 ? -40.878 1.895 29.093 1.00 46.69 85 PRO A C 1
ATOM 668 O O . PRO A 1 85 ? -41.889 1.411 29.600 1.00 46.69 85 PRO A O 1
ATOM 671 N N . VAL A 1 86 ? -40.063 1.192 28.310 1.00 53.50 86 VAL A N 1
ATOM 672 C CA . VAL A 1 86 ? -40.086 -0.262 28.223 1.00 53.50 86 VAL A CA 1
ATOM 673 C C . VAL A 1 86 ? -39.612 -0.746 29.586 1.00 53.50 86 VAL A C 1
ATOM 675 O O . VAL A 1 86 ? -38.546 -0.338 30.044 1.00 53.50 86 VAL A O 1
ATOM 678 N N . ALA A 1 87 ? -40.438 -1.548 30.257 1.00 58.19 87 ALA A N 1
ATOM 679 C CA . ALA A 1 87 ? -40.091 -2.158 31.535 1.00 58.19 87 ALA A CA 1
ATOM 680 C C . ALA A 1 87 ? -38.690 -2.798 31.454 1.00 58.19 87 ALA A C 1
ATOM 682 O O . ALA A 1 87 ? -38.350 -3.343 30.396 1.00 58.19 87 ALA A O 1
ATOM 683 N N . PRO A 1 88 ? -37.871 -2.728 32.522 1.00 53.72 88 PRO A N 1
ATOM 684 C CA . PRO A 1 88 ? -36.529 -3.292 32.509 1.00 53.72 88 PRO A CA 1
ATOM 685 C C . PRO A 1 88 ? -36.623 -4.773 32.144 1.00 53.72 88 PRO A C 1
ATOM 687 O O . PRO A 1 88 ? -37.166 -5.583 32.895 1.00 53.72 88 PRO A O 1
ATOM 690 N N . ARG A 1 89 ? -36.146 -5.114 30.941 1.00 60.50 89 ARG A N 1
ATOM 691 C CA . ARG A 1 89 ? -35.990 -6.507 30.532 1.00 60.50 89 ARG A CA 1
ATOM 692 C C . ARG A 1 89 ? -35.016 -7.118 31.527 1.00 60.50 89 ARG A C 1
ATOM 694 O O . ARG A 1 89 ? -33.914 -6.601 31.686 1.00 60.50 89 ARG A O 1
ATOM 701 N N . VAL A 1 90 ? -35.444 -8.165 32.224 1.00 58.41 90 VAL A N 1
ATOM 702 C CA . VAL A 1 90 ? -34.564 -8.965 33.074 1.00 58.41 90 VAL A CA 1
ATOM 703 C C . VAL A 1 90 ? -33.501 -9.539 32.141 1.00 58.41 90 VAL A C 1
ATOM 705 O O . VAL A 1 90 ? -33.799 -10.400 31.317 1.00 58.41 90 VAL A O 1
ATOM 708 N N . ILE A 1 91 ? -32.304 -8.953 32.175 1.00 57.53 91 ILE A N 1
ATOM 709 C CA . ILE A 1 91 ? -31.168 -9.385 31.367 1.00 57.53 91 ILE A CA 1
ATOM 710 C C . ILE A 1 91 ? -30.751 -10.727 31.952 1.00 57.53 91 ILE A C 1
ATOM 712 O O . ILE A 1 91 ? -30.276 -10.792 33.086 1.00 57.53 91 ILE A O 1
ATOM 716 N N . ASP A 1 92 ? -30.993 -11.800 31.208 1.00 66.69 92 ASP A N 1
ATOM 717 C CA . ASP A 1 92 ? -30.469 -13.107 31.566 1.00 66.69 92 ASP A CA 1
ATOM 718 C C . ASP A 1 92 ? -28.936 -13.001 31.611 1.00 66.69 92 ASP A C 1
ATOM 720 O O . ASP A 1 92 ? -28.284 -12.596 30.644 1.00 66.69 92 ASP A O 1
ATOM 724 N N . SER A 1 93 ? -28.363 -13.303 32.777 1.00 63.16 93 SER A N 1
ATOM 725 C CA . SER A 1 93 ? -26.923 -13.218 33.055 1.00 63.16 93 SER A CA 1
ATOM 726 C C . SER A 1 93 ? -26.067 -13.961 32.021 1.00 63.16 93 SER A C 1
ATOM 728 O O . SER A 1 93 ? -24.926 -13.574 31.760 1.00 63.16 93 SER A O 1
ATOM 730 N N . LYS A 1 94 ? -26.641 -14.992 31.385 1.00 67.31 94 LYS A N 1
ATOM 731 C CA . LYS A 1 94 ? -26.015 -15.760 30.310 1.00 67.31 94 LYS A CA 1
ATOM 732 C C . LYS A 1 94 ? -25.845 -14.939 29.026 1.00 67.31 94 LYS A C 1
ATOM 734 O O . LYS A 1 94 ? -24.747 -14.906 28.476 1.00 67.31 94 LYS A O 1
ATOM 739 N N . THR A 1 95 ? -26.880 -14.212 28.602 1.00 75.62 95 THR A N 1
ATOM 740 C CA . THR A 1 95 ? -26.847 -13.356 27.402 1.00 75.62 95 THR A CA 1
ATOM 741 C C . THR A 1 95 ? -25.845 -12.212 27.561 1.00 75.62 95 THR A C 1
ATOM 743 O O . THR A 1 95 ? -25.127 -11.878 26.624 1.00 75.62 95 THR A O 1
ATOM 746 N N . GLN A 1 96 ? -25.726 -11.653 28.771 1.00 79.62 96 GLN A N 1
ATOM 747 C CA . GLN A 1 96 ? -24.768 -10.581 29.054 1.00 79.62 96 GLN A CA 1
ATOM 748 C C . GLN A 1 96 ? -23.308 -11.055 28.982 1.00 79.62 96 GLN A C 1
ATOM 750 O O . GLN A 1 96 ? -22.424 -10.295 28.582 1.00 79.62 96 GLN A O 1
ATOM 755 N N . TRP A 1 97 ? -23.030 -12.299 29.384 1.00 75.69 97 TRP A N 1
ATOM 756 C CA . TRP A 1 97 ? -21.686 -12.865 29.291 1.00 75.69 97 TRP A CA 1
ATOM 757 C C . TRP A 1 97 ? -21.301 -13.166 27.839 1.00 75.69 97 TRP A C 1
ATOM 759 O O . TRP A 1 97 ? -20.186 -12.837 27.443 1.00 75.69 97 TRP A O 1
ATOM 769 N N . GLU A 1 98 ? -22.219 -13.720 27.043 1.00 85.69 98 GLU A N 1
ATOM 770 C CA . GLU A 1 98 ? -22.017 -13.980 25.609 1.00 85.69 98 GLU A CA 1
ATOM 771 C C . GLU A 1 98 ? -21.755 -12.674 24.834 1.00 85.69 98 GLU A C 1
ATOM 773 O O . GLU A 1 98 ? -20.743 -12.572 24.140 1.00 85.69 98 GLU A O 1
ATOM 778 N N . GLU A 1 99 ? -22.559 -11.629 25.062 1.00 89.00 99 GLU A N 1
ATOM 779 C CA . GLU A 1 99 ? -22.367 -10.300 24.456 1.00 89.00 99 GLU A CA 1
ATOM 780 C C . GLU A 1 99 ? -21.007 -9.679 24.838 1.00 89.00 99 GLU A C 1
ATOM 782 O O . GLU A 1 99 ? -20.301 -9.099 24.010 1.00 89.00 99 GLU A O 1
ATOM 787 N N . GLN A 1 100 ? -20.570 -9.843 26.094 1.00 88.06 100 GLN A N 1
ATOM 788 C CA . GLN A 1 100 ? -19.242 -9.388 26.516 1.00 88.06 100 GLN A CA 1
ATOM 789 C C . GLN A 1 100 ? -18.098 -10.166 25.859 1.00 88.06 100 GLN A C 1
ATOM 791 O O . GLN A 1 100 ? -17.025 -9.587 25.663 1.00 88.06 100 GLN A O 1
ATOM 796 N N . GLN A 1 101 ? -18.271 -11.458 25.573 1.00 90.94 101 GLN A N 1
ATOM 797 C CA . GLN A 1 101 ? -17.262 -12.250 24.867 1.00 90.94 101 GLN A CA 1
ATOM 798 C C . GLN A 1 101 ? -17.160 -11.806 23.410 1.00 90.94 101 GLN A C 1
ATOM 800 O O . GLN A 1 101 ? -16.053 -11.523 22.956 1.00 90.94 101 GLN A O 1
ATOM 805 N N . GLU A 1 102 ? -18.289 -11.629 22.728 1.00 92.12 102 GLU A N 1
ATOM 806 C CA . GLU A 1 102 ? -18.340 -11.153 21.343 1.00 92.12 102 GLU A CA 1
ATOM 807 C C . GLU A 1 102 ? -17.653 -9.784 21.199 1.00 92.12 102 GLU A C 1
ATOM 809 O O . GLU A 1 102 ? -16.695 -9.638 20.441 1.00 92.12 102 GLU A O 1
ATOM 814 N N . LEU A 1 103 ? -17.987 -8.820 22.065 1.00 93.25 103 LEU A N 1
ATOM 815 C CA . LEU A 1 103 ? -17.314 -7.514 22.119 1.00 93.25 103 LEU A CA 1
ATOM 816 C C . LEU A 1 103 ? -15.796 -7.617 22.355 1.00 93.25 103 LEU A C 1
ATOM 818 O O . LEU A 1 103 ? -15.016 -6.782 21.880 1.00 93.25 103 LEU A O 1
ATOM 822 N N . ARG A 1 104 ? -15.337 -8.598 23.143 1.00 93.88 104 ARG A N 1
ATOM 823 C CA . ARG A 1 104 ? -13.899 -8.827 23.372 1.00 93.88 104 ARG A CA 1
ATOM 824 C C . ARG A 1 104 ? -13.236 -9.413 22.134 1.00 93.88 104 ARG A C 1
ATOM 826 O O . ARG A 1 104 ? -12.097 -9.045 21.841 1.00 93.88 104 ARG A O 1
ATOM 833 N N . GLU A 1 105 ? -13.908 -10.315 21.436 1.00 92.75 105 GLU A N 1
ATOM 834 C CA . GLU A 1 105 ? -13.424 -10.925 20.201 1.00 92.75 105 GLU A CA 1
ATOM 835 C C . GLU A 1 105 ? -13.332 -9.903 19.072 1.00 92.75 105 GLU A C 1
ATOM 837 O O . GLU A 1 105 ? -12.265 -9.777 18.467 1.00 92.75 105 GLU A O 1
ATOM 842 N N . GLU A 1 106 ? -14.360 -9.076 18.888 1.00 92.75 106 GLU A N 1
ATOM 843 C CA . GLU A 1 106 ? -14.347 -7.958 17.944 1.00 92.75 106 GLU A CA 1
ATOM 844 C C . GLU A 1 106 ? -13.184 -7.005 18.224 1.00 92.75 106 GLU A C 1
ATOM 846 O O . GLU A 1 106 ? -12.406 -6.672 17.329 1.00 92.75 106 GLU A O 1
ATOM 851 N N . LYS A 1 107 ? -12.985 -6.608 19.489 1.00 95.12 107 LYS A N 1
ATOM 852 C CA . LYS A 1 107 ? -11.845 -5.762 19.878 1.00 95.12 107 LYS A CA 1
ATOM 853 C C . LYS A 1 107 ? -10.510 -6.425 19.554 1.00 95.12 107 LYS A C 1
ATOM 855 O O . LYS A 1 107 ? -9.604 -5.768 19.041 1.00 95.12 107 LYS A O 1
ATOM 860 N N . ARG A 1 108 ? -10.364 -7.724 19.830 1.00 94.19 108 ARG A N 1
ATOM 861 C CA . ARG A 1 108 ? -9.147 -8.483 19.492 1.00 94.19 108 ARG A CA 1
ATOM 862 C C . ARG A 1 108 ? -8.919 -8.523 17.983 1.00 94.19 108 ARG A C 1
ATOM 864 O O . ARG A 1 108 ? -7.779 -8.356 17.542 1.00 94.19 108 ARG A O 1
ATOM 871 N N . GLN A 1 109 ? -9.975 -8.711 17.196 1.00 93.19 109 GLN A N 1
ATOM 872 C CA . GLN A 1 109 ? -9.904 -8.693 15.740 1.00 93.19 109 GLN A CA 1
ATOM 873 C C . GLN A 1 109 ? -9.518 -7.304 15.226 1.00 93.19 109 GLN A C 1
ATOM 875 O O . GLN A 1 109 ? -8.573 -7.201 14.445 1.00 93.19 109 GLN A O 1
ATOM 880 N N . GLN A 1 110 ? -10.140 -6.236 15.728 1.00 94.56 110 GLN A N 1
ATOM 881 C CA . GLN A 1 110 ? -9.792 -4.859 15.371 1.00 94.56 110 GLN A CA 1
ATOM 882 C C . GLN A 1 110 ? -8.324 -4.545 15.669 1.00 94.56 110 GLN A C 1
ATOM 884 O O . GLN A 1 110 ? -7.618 -4.017 14.810 1.00 94.56 110 GLN A O 1
ATOM 889 N N . VAL A 1 111 ? -7.822 -4.929 16.847 1.00 96.38 111 VAL A N 1
ATOM 890 C CA . VAL A 1 111 ? -6.402 -4.762 17.200 1.00 96.38 111 VAL A CA 1
ATOM 891 C C . VAL A 1 111 ? -5.503 -5.538 16.237 1.00 96.38 111 VAL A C 1
ATOM 893 O O . VAL A 1 111 ? -4.479 -5.023 15.788 1.00 96.38 111 VAL A O 1
ATOM 896 N N . ARG A 1 112 ? -5.876 -6.768 15.865 1.00 95.12 112 ARG A N 1
ATOM 897 C CA . ARG A 1 112 ? -5.132 -7.551 14.868 1.00 95.12 112 ARG A CA 1
ATOM 898 C C . ARG A 1 112 ? -5.113 -6.856 13.502 1.00 95.12 112 ARG A C 1
ATOM 900 O O . ARG A 1 112 ? -4.058 -6.805 12.875 1.00 95.12 112 ARG A O 1
ATOM 907 N N . CYS A 1 113 ? -6.238 -6.302 13.062 1.00 96.06 113 CYS A N 1
ATOM 908 C CA . CYS A 1 113 ? -6.344 -5.580 11.797 1.00 96.06 113 CYS A CA 1
ATOM 909 C C . CYS A 1 113 ? -5.505 -4.300 11.790 1.00 96.06 113 CYS A C 1
ATOM 911 O O . CYS A 1 113 ? -4.748 -4.077 10.844 1.00 96.06 113 CYS A O 1
ATOM 913 N N . LYS A 1 114 ? -5.544 -3.537 12.885 1.00 97.12 114 LYS A N 1
ATOM 914 C CA . LYS A 1 114 ? -4.719 -2.344 13.079 1.00 97.12 114 LYS A CA 1
ATOM 915 C C . LYS A 1 114 ? -3.221 -2.662 13.046 1.00 97.12 114 LYS A C 1
ATOM 917 O O . LYS A 1 114 ? -2.466 -1.985 12.363 1.00 97.12 114 LYS A O 1
ATOM 922 N N . ASN A 1 115 ? -2.797 -3.764 13.666 1.00 97.50 115 ASN A N 1
ATOM 923 C CA . ASN A 1 115 ? -1.399 -4.202 13.602 1.00 97.50 115 ASN A CA 1
ATOM 924 C C . ASN A 1 115 ? -0.920 -4.479 12.165 1.00 97.50 115 ASN A C 1
ATOM 926 O O . ASN A 1 115 ? 0.234 -4.198 11.835 1.00 97.50 115 ASN A O 1
ATOM 930 N N . TYR A 1 116 ? -1.775 -5.036 11.297 1.00 97.44 116 TYR A N 1
ATOM 931 C CA . TYR A 1 116 ? -1.420 -5.200 9.885 1.00 97.44 116 TYR A CA 1
ATOM 932 C C . TYR A 1 116 ? -1.276 -3.852 9.176 1.00 97.44 116 TYR A C 1
ATOM 934 O O . TYR A 1 116 ? -0.334 -3.679 8.406 1.00 97.44 116 TYR A O 1
ATOM 942 N N . GLU A 1 117 ? -2.184 -2.910 9.437 1.00 97.19 117 GLU A N 1
ATOM 943 C CA . GLU A 1 117 ? -2.128 -1.553 8.880 1.00 97.19 117 GLU A CA 1
ATOM 944 C C . GLU A 1 117 ? -0.842 -0.835 9.275 1.00 97.19 117 GLU A C 1
ATOM 946 O O . GLU A 1 117 ? -0.106 -0.382 8.397 1.00 97.19 117 GLU A O 1
ATOM 951 N N . ASP A 1 118 ? -0.529 -0.815 10.569 1.00 98.31 118 ASP A N 1
ATOM 952 C CA . ASP A 1 118 ? 0.652 -0.144 11.111 1.00 98.31 118 ASP A CA 1
ATOM 953 C C . ASP A 1 118 ? 1.941 -0.729 10.518 1.00 98.31 118 ASP A C 1
ATOM 955 O O . ASP A 1 118 ? 2.864 -0.002 10.139 1.00 98.31 118 ASP A O 1
ATOM 959 N N . ARG A 1 119 ? 1.998 -2.057 10.355 1.00 98.19 119 ARG A N 1
ATOM 960 C CA . ARG A 1 119 ? 3.175 -2.727 9.792 1.00 98.19 119 ARG A CA 1
ATOM 961 C C . ARG A 1 119 ? 3.335 -2.477 8.295 1.00 98.19 119 ARG A C 1
ATOM 963 O O . ARG A 1 119 ? 4.458 -2.271 7.840 1.00 98.19 119 ARG A O 1
ATOM 970 N N . ILE A 1 120 ? 2.240 -2.444 7.533 1.00 98.44 120 ILE A N 1
ATOM 971 C CA . ILE A 1 120 ? 2.266 -2.049 6.115 1.00 98.44 120 ILE A CA 1
ATOM 972 C C . ILE A 1 120 ? 2.713 -0.588 5.985 1.00 98.44 120 ILE A C 1
ATOM 974 O O . ILE A 1 120 ? 3.568 -0.288 5.153 1.00 98.44 120 ILE A O 1
ATOM 978 N N . ALA A 1 121 ? 2.198 0.308 6.832 1.00 98.44 121 ALA A N 1
ATOM 979 C CA . ALA A 1 121 ? 2.574 1.718 6.836 1.00 98.44 121 ALA A CA 1
ATOM 980 C C . ALA A 1 121 ? 4.065 1.919 7.156 1.00 98.44 121 ALA A C 1
ATOM 982 O O . ALA A 1 121 ? 4.728 2.734 6.511 1.00 98.44 121 ALA A O 1
ATOM 983 N N . TRP A 1 122 ? 4.611 1.139 8.094 1.00 98.12 122 TRP A N 1
ATOM 984 C CA . TRP A 1 122 ? 6.043 1.130 8.393 1.00 98.12 122 TRP A CA 1
ATOM 985 C C . TRP A 1 122 ? 6.888 0.643 7.207 1.00 98.12 122 TRP A C 1
ATOM 987 O O . TRP A 1 122 ? 7.908 1.251 6.884 1.00 98.12 122 TRP A O 1
ATOM 997 N N . ILE A 1 123 ? 6.463 -0.416 6.506 1.00 98.31 123 ILE A N 1
ATOM 998 C CA . ILE A 1 123 ? 7.165 -0.866 5.294 1.00 98.31 123 ILE A CA 1
ATOM 999 C C . ILE A 1 123 ? 7.131 0.229 4.222 1.00 98.31 123 ILE A C 1
ATOM 1001 O O . ILE A 1 123 ? 8.151 0.520 3.597 1.00 98.31 123 ILE A O 1
ATOM 1005 N N . ASP A 1 124 ? 5.979 0.869 4.030 1.00 98.06 124 ASP A N 1
ATOM 1006 C CA . ASP A 1 124 ? 5.815 1.938 3.050 1.00 98.06 124 ASP A CA 1
ATOM 1007 C C . ASP A 1 124 ? 6.680 3.163 3.379 1.00 98.06 124 ASP A C 1
ATOM 1009 O O . ASP A 1 124 ? 7.263 3.762 2.475 1.00 98.06 124 ASP A O 1
ATOM 1013 N N . SER A 1 125 ? 6.818 3.539 4.654 1.00 97.56 125 SER A N 1
ATOM 1014 C CA . SER A 1 125 ? 7.732 4.616 5.054 1.00 97.56 125 SER A CA 1
ATOM 1015 C C . SER A 1 125 ? 9.195 4.229 4.818 1.00 97.56 125 SER A C 1
ATOM 1017 O O . SER A 1 125 ? 9.949 5.026 4.256 1.00 97.56 125 SER A O 1
ATOM 1019 N N . ARG A 1 126 ? 9.586 2.985 5.134 1.00 96.94 126 ARG A N 1
ATOM 1020 C CA . ARG A 1 126 ? 10.939 2.470 4.877 1.00 96.94 126 ARG A CA 1
ATOM 1021 C C . ARG A 1 126 ? 11.274 2.448 3.387 1.00 96.94 126 ARG A C 1
ATOM 1023 O O . ARG A 1 126 ? 12.373 2.8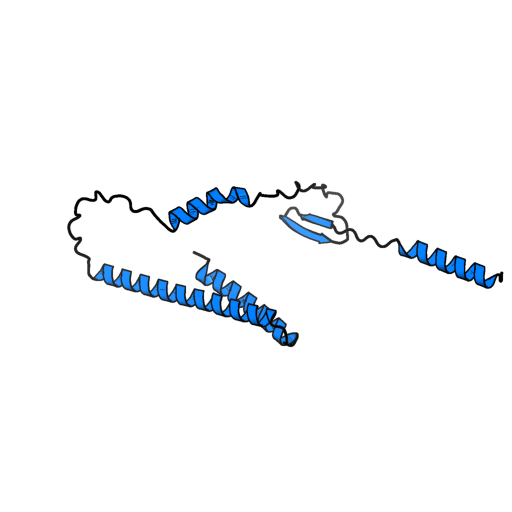45 3.013 1.00 96.94 126 ARG A O 1
ATOM 1030 N N . LEU A 1 127 ? 10.335 2.023 2.540 1.00 97.12 127 LEU A N 1
ATOM 1031 C CA . LEU A 1 127 ? 10.505 2.011 1.086 1.00 97.12 127 LEU A CA 1
ATOM 1032 C C . LEU A 1 127 ? 10.652 3.425 0.507 1.00 97.12 127 LEU A C 1
ATOM 1034 O O . LEU A 1 127 ? 11.454 3.604 -0.410 1.00 97.12 127 LEU A O 1
ATOM 1038 N N . ARG A 1 128 ? 9.934 4.420 1.051 1.00 96.62 128 ARG A N 1
ATOM 1039 C CA . ARG A 1 128 ? 10.043 5.832 0.636 1.00 96.62 128 ARG A CA 1
ATOM 1040 C C . ARG A 1 128 ? 11.329 6.509 1.101 1.00 96.62 128 ARG A C 1
ATOM 1042 O O . ARG A 1 128 ? 11.842 7.354 0.380 1.00 96.62 128 ARG A O 1
ATOM 1049 N N . ALA A 1 129 ? 11.846 6.146 2.275 1.00 96.31 129 ALA A N 1
ATOM 1050 C CA . ALA A 1 129 ? 13.066 6.741 2.822 1.00 96.31 129 ALA A CA 1
ATOM 1051 C C . ALA A 1 129 ? 14.316 6.462 1.961 1.00 96.31 129 ALA A C 1
ATOM 1053 O O . ALA A 1 129 ? 15.267 7.238 1.991 1.00 96.31 129 ALA A O 1
ATOM 1054 N N . GLY A 1 130 ? 14.320 5.371 1.186 1.00 91.94 130 GLY A N 1
ATOM 1055 C CA . GLY A 1 130 ? 15.484 4.958 0.399 1.00 91.94 130 GLY A CA 1
ATOM 1056 C C . GLY A 1 130 ? 16.632 4.425 1.270 1.00 91.94 130 GLY A C 1
ATOM 1057 O O . GLY A 1 130 ? 16.431 4.033 2.420 1.00 91.94 130 GLY A O 1
ATOM 1058 N N . GLY A 1 131 ? 17.844 4.358 0.707 1.00 94.69 131 GLY A N 1
ATOM 1059 C CA . GLY A 1 131 ? 19.053 3.962 1.449 1.00 94.69 131 GLY A CA 1
ATOM 1060 C C . GLY A 1 131 ? 19.141 2.475 1.820 1.00 94.69 131 GLY A C 1
ATOM 1061 O O . GLY A 1 131 ? 19.805 2.116 2.789 1.00 94.69 131 GLY A O 1
ATOM 1062 N N . TYR A 1 132 ? 18.459 1.601 1.079 1.00 95.88 132 TYR A N 1
ATOM 1063 C CA . TYR A 1 132 ? 18.507 0.147 1.248 1.00 95.88 132 TYR A CA 1
ATOM 1064 C C . TYR A 1 132 ? 19.046 -0.530 -0.013 1.00 95.88 132 TYR A C 1
ATOM 1066 O O . TYR A 1 132 ? 18.940 0.004 -1.118 1.00 95.88 132 TYR A O 1
ATOM 1074 N N . SER A 1 133 ? 19.603 -1.730 0.141 1.00 97.06 133 SER A N 1
ATOM 1075 C CA . SER A 1 133 ? 20.040 -2.526 -1.008 1.00 97.06 133 SER A CA 1
ATOM 1076 C C . SER A 1 133 ? 18.849 -3.079 -1.794 1.00 97.06 133 SER A C 1
ATOM 1078 O O . SER A 1 133 ? 17.741 -3.216 -1.270 1.00 97.06 133 SER A O 1
ATOM 1080 N N . VAL A 1 134 ? 19.075 -3.470 -3.050 1.00 96.38 134 VAL A N 1
ATOM 1081 C CA . VAL A 1 134 ? 18.035 -4.078 -3.901 1.00 96.38 134 VAL A CA 1
ATOM 1082 C C . VAL A 1 134 ? 17.412 -5.307 -3.230 1.00 96.38 134 VAL A C 1
ATOM 1084 O O . VAL A 1 134 ? 16.190 -5.437 -3.193 1.00 96.38 134 VAL A O 1
ATOM 1087 N N . GLY A 1 135 ? 18.235 -6.170 -2.625 1.00 97.88 135 GLY A N 1
ATOM 1088 C CA . GLY A 1 135 ? 17.760 -7.357 -1.912 1.00 97.88 135 GLY A CA 1
ATOM 1089 C C . GLY A 1 135 ? 16.876 -7.018 -0.708 1.00 97.88 135 GLY A C 1
ATOM 1090 O O . GLY A 1 135 ? 15.817 -7.619 -0.536 1.00 97.88 135 GLY A O 1
ATOM 1091 N N . GLN A 1 136 ? 17.258 -6.016 0.091 1.00 97.31 136 GLN A N 1
ATOM 1092 C CA . GLN A 1 136 ? 16.426 -5.529 1.199 1.00 97.31 136 GLN A CA 1
ATOM 1093 C C . GLN A 1 136 ? 15.103 -4.939 0.694 1.00 97.31 136 GLN A C 1
ATOM 1095 O O . GLN A 1 136 ? 14.047 -5.237 1.247 1.00 97.31 136 GLN A O 1
ATOM 1100 N N . GLY A 1 137 ? 15.145 -4.149 -0.382 1.00 98.00 137 GLY A N 1
ATOM 1101 C CA . GLY A 1 137 ? 13.951 -3.577 -1.001 1.00 98.00 137 GLY A CA 1
ATOM 1102 C C . GLY A 1 137 ? 12.992 -4.642 -1.533 1.00 98.00 137 GLY A C 1
ATOM 1103 O O . GLY A 1 137 ? 11.781 -4.521 -1.359 1.00 98.00 137 GLY A O 1
ATOM 1104 N N . ASN A 1 138 ? 13.513 -5.708 -2.142 1.00 98.06 138 ASN A N 1
ATOM 1105 C CA . ASN A 1 138 ? 12.693 -6.812 -2.640 1.00 98.06 138 ASN A CA 1
ATOM 1106 C C . ASN A 1 138 ? 11.985 -7.553 -1.501 1.00 98.06 138 ASN A C 1
ATOM 1108 O O . ASN A 1 138 ? 10.778 -7.764 -1.601 1.00 98.06 138 ASN A O 1
ATOM 1112 N N . ARG A 1 139 ? 12.685 -7.826 -0.391 1.00 98.00 139 ARG A N 1
ATOM 1113 C CA . ARG A 1 139 ? 12.079 -8.418 0.817 1.00 98.00 139 ARG A CA 1
ATOM 1114 C C . ARG A 1 139 ? 10.960 -7.547 1.386 1.00 98.00 139 ARG A C 1
ATOM 1116 O O . ARG A 1 139 ? 9.861 -8.031 1.607 1.00 98.00 139 ARG A O 1
ATOM 1123 N N . LEU A 1 140 ? 11.189 -6.238 1.522 1.00 98.25 140 LEU A N 1
ATOM 1124 C CA . LEU A 1 140 ? 10.159 -5.303 1.997 1.00 98.25 140 LEU A CA 1
ATOM 1125 C C . LEU A 1 140 ? 8.904 -5.322 1.109 1.00 98.25 140 LEU A C 1
ATOM 1127 O O . LE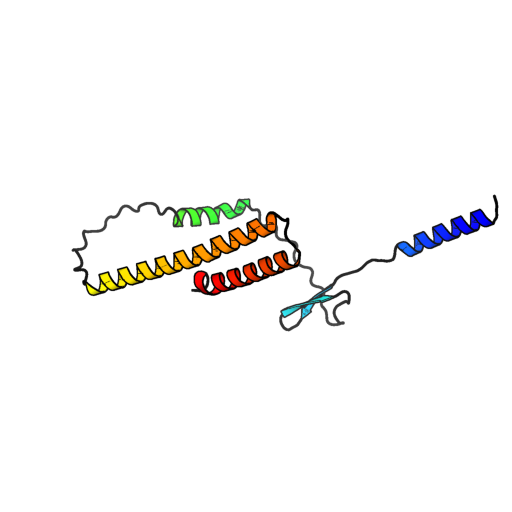U A 1 140 ? 7.780 -5.307 1.608 1.00 98.25 140 LEU A O 1
ATOM 1131 N N . ARG A 1 141 ? 9.070 -5.367 -0.219 1.00 98.06 141 ARG A N 1
ATOM 1132 C CA . ARG A 1 141 ? 7.933 -5.435 -1.154 1.00 98.06 141 ARG A CA 1
ATOM 1133 C C . ARG A 1 141 ? 7.180 -6.761 -1.056 1.00 98.06 141 ARG A C 1
ATOM 1135 O O . ARG A 1 141 ? 5.960 -6.755 -1.212 1.00 98.06 141 ARG A O 1
ATOM 1142 N N . GLU A 1 142 ? 7.881 -7.866 -0.829 1.00 98.44 142 GLU A N 1
ATOM 1143 C CA . GLU A 1 142 ? 7.282 -9.183 -0.599 1.00 98.44 142 GLU A CA 1
ATOM 1144 C C . GLU A 1 142 ? 6.480 -9.203 0.708 1.00 98.44 142 GLU A C 1
ATOM 1146 O O . GLU A 1 142 ? 5.272 -9.451 0.670 1.00 98.44 142 GLU A O 1
ATOM 1151 N N . ASP A 1 143 ? 7.097 -8.796 1.820 1.00 98.19 143 ASP A N 1
ATOM 1152 C CA . ASP A 1 143 ? 6.459 -8.697 3.138 1.00 98.19 143 ASP A CA 1
ATOM 1153 C C . ASP A 1 143 ? 5.189 -7.838 3.080 1.00 98.19 143 ASP A C 1
ATOM 1155 O O . ASP A 1 143 ? 4.137 -8.194 3.619 1.00 98.19 143 ASP A O 1
ATOM 1159 N N . ARG A 1 144 ? 5.247 -6.707 2.365 1.00 98.50 144 ARG A N 1
ATOM 1160 C CA . ARG A 1 144 ? 4.090 -5.831 2.158 1.00 98.50 144 ARG A CA 1
ATOM 1161 C C . ARG A 1 144 ? 2.945 -6.548 1.446 1.00 98.50 144 ARG A C 1
ATOM 1163 O O . ARG A 1 144 ? 1.791 -6.389 1.853 1.00 98.50 144 ARG A O 1
ATOM 1170 N N . ARG A 1 145 ? 3.229 -7.299 0.373 1.00 98.25 145 ARG A N 1
ATOM 1171 C CA . ARG A 1 145 ? 2.212 -8.063 -0.377 1.00 98.25 145 ARG A CA 1
ATOM 1172 C C . ARG A 1 145 ? 1.597 -9.139 0.508 1.00 98.25 145 ARG A C 1
ATOM 1174 O O . ARG A 1 145 ? 0.375 -9.286 0.514 1.00 98.25 145 ARG A O 1
ATOM 1181 N N . GLU A 1 146 ? 2.416 -9.840 1.285 1.00 98.06 146 GLU A N 1
ATOM 1182 C CA . GLU A 1 146 ? 1.942 -10.884 2.186 1.00 98.06 146 GLU A CA 1
ATOM 1183 C C . GLU A 1 146 ? 1.044 -10.319 3.294 1.00 98.06 146 GLU A C 1
ATOM 1185 O O . GLU A 1 146 ? -0.071 -10.808 3.495 1.00 98.06 146 GLU A O 1
ATOM 1190 N N . LEU A 1 147 ? 1.474 -9.251 3.973 1.00 97.94 147 LEU A N 1
ATOM 1191 C CA . LEU A 1 147 ? 0.673 -8.586 5.004 1.00 97.94 147 LEU A CA 1
ATOM 1192 C C . LEU A 1 147 ? -0.632 -8.029 4.432 1.00 97.94 147 LEU A C 1
ATOM 1194 O O . LEU A 1 147 ? -1.683 -8.184 5.052 1.00 97.94 147 LEU A O 1
ATOM 1198 N N . SER A 1 148 ? -0.588 -7.447 3.231 1.00 97.31 148 SER A N 1
ATOM 1199 C CA . SER A 1 148 ? -1.785 -6.944 2.545 1.00 97.31 148 SER A CA 1
ATOM 1200 C C . SER A 1 148 ? -2.772 -8.074 2.246 1.00 97.31 148 SER A C 1
ATOM 1202 O O . SER A 1 148 ? -3.964 -7.932 2.516 1.00 97.31 148 SER A O 1
ATOM 1204 N N . LYS A 1 149 ? -2.279 -9.226 1.767 1.00 97.00 149 LYS A N 1
ATOM 1205 C CA . LYS A 1 149 ? -3.095 -10.427 1.550 1.00 97.00 149 LYS A CA 1
ATOM 1206 C C . LYS A 1 149 ? -3.701 -10.909 2.869 1.00 97.00 149 LYS A C 1
ATOM 1208 O O . LYS A 1 149 ? -4.911 -1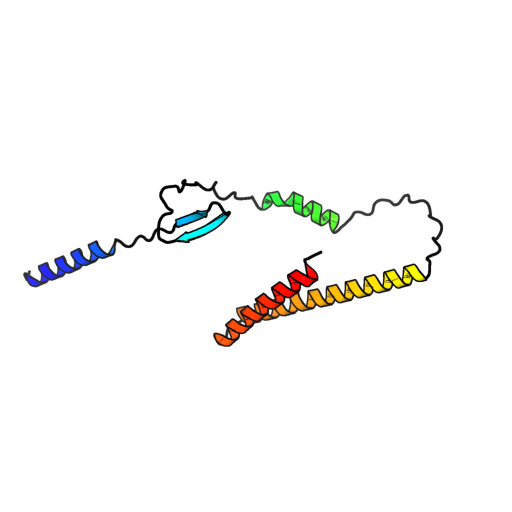1.092 2.947 1.00 97.00 149 LYS A O 1
ATOM 1213 N N . ARG A 1 150 ? -2.897 -11.068 3.925 1.00 96.50 150 ARG A N 1
ATOM 1214 C CA . ARG A 1 150 ? -3.372 -11.520 5.247 1.00 96.50 150 ARG A CA 1
ATOM 1215 C C . ARG A 1 150 ? -4.439 -10.583 5.826 1.00 96.50 150 ARG A C 1
ATOM 1217 O O . ARG A 1 150 ? -5.459 -11.075 6.304 1.00 96.50 150 ARG A O 1
ATOM 1224 N N . ARG A 1 151 ? -4.248 -9.261 5.732 1.00 96.25 151 ARG A N 1
ATOM 1225 C CA . ARG A 1 151 ? -5.245 -8.259 6.145 1.00 96.25 151 ARG A CA 1
ATOM 1226 C C . ARG A 1 151 ? -6.533 -8.395 5.340 1.00 96.25 151 ARG A C 1
ATOM 1228 O O . ARG A 1 151 ? -7.596 -8.446 5.943 1.00 96.25 151 ARG A O 1
ATOM 1235 N N . ALA A 1 152 ? -6.453 -8.516 4.015 1.00 95.56 152 ALA A N 1
ATOM 1236 C CA . ALA A 1 152 ? -7.642 -8.686 3.181 1.00 95.56 152 ALA A CA 1
ATOM 1237 C C . ALA A 1 152 ? -8.458 -9.922 3.590 1.00 95.56 152 ALA A C 1
ATOM 1239 O O . ALA A 1 152 ? -9.662 -9.825 3.797 1.00 95.56 152 ALA A O 1
ATOM 1240 N N . TRP A 1 153 ? -7.790 -11.057 3.807 1.00 93.31 153 TRP A N 1
ATOM 1241 C CA . TRP A 1 153 ? -8.445 -12.302 4.215 1.00 93.31 153 TRP A CA 1
ATOM 1242 C C . TRP A 1 153 ? -9.020 -12.289 5.634 1.00 93.31 153 TRP A C 1
ATOM 1244 O O . TRP A 1 153 ? -9.969 -13.019 5.892 1.00 93.31 153 TRP A O 1
ATOM 1254 N N . LYS A 1 154 ? -8.423 -11.539 6.570 1.00 92.00 154 LYS A N 1
ATOM 1255 C CA . LYS A 1 154 ? -8.818 -11.556 7.992 1.00 92.00 154 LYS A CA 1
ATOM 1256 C C . LYS A 1 154 ? -9.684 -10.374 8.432 1.00 92.00 154 LYS A C 1
ATOM 1258 O O . LYS A 1 154 ? -10.288 -10.464 9.495 1.00 92.00 154 LYS A O 1
ATOM 1263 N N . CYS A 1 155 ? -9.688 -9.279 7.676 1.00 93.25 155 CYS A N 1
ATOM 1264 C CA . CYS A 1 155 ? -10.266 -8.003 8.109 1.00 93.25 155 CYS A CA 1
ATOM 1265 C C . CYS A 1 155 ? -11.249 -7.377 7.119 1.00 93.25 155 CYS A C 1
ATOM 1267 O O . CYS A 1 155 ? -11.989 -6.494 7.522 1.00 93.25 155 CYS A O 1
ATOM 1269 N N . LEU A 1 156 ? -11.205 -7.748 5.834 1.00 88.19 156 LEU A N 1
ATOM 1270 C CA . LEU A 1 156 ? -12.046 -7.141 4.787 1.00 88.19 156 LEU A CA 1
ATOM 1271 C C . LEU A 1 156 ? -13.027 -8.131 4.156 1.00 88.19 156 LEU A C 1
ATOM 1273 O O . LEU A 1 156 ? -13.795 -7.756 3.276 1.00 88.19 156 LEU A O 1
ATOM 1277 N N . ARG A 1 157 ? -12.937 -9.403 4.538 1.00 77.56 157 ARG A N 1
ATOM 1278 C CA . ARG A 1 157 ? -13.792 -10.469 4.043 1.00 77.56 157 ARG A CA 1
ATOM 1279 C C . ARG A 1 157 ? -14.740 -10.837 5.176 1.00 77.56 157 ARG A C 1
ATOM 1281 O O . ARG A 1 157 ? -14.299 -11.494 6.117 1.00 77.56 157 ARG A O 1
ATOM 1288 N N . ASP A 1 158 ? -15.972 -10.363 5.054 1.00 54.47 158 ASP A N 1
ATOM 1289 C CA . ASP A 1 158 ? -17.124 -10.830 5.826 1.00 54.47 158 ASP A CA 1
ATOM 1290 C C . ASP A 1 158 ? -17.582 -12.194 5.281 1.00 54.47 158 ASP A C 1
ATOM 1292 O O . ASP A 1 158 ? -17.667 -12.342 4.035 1.00 54.47 158 ASP A O 1
#

Foldseek 3Di:
DDPVVVVVVVVVVVVVVVVPPDDQDKDWDADPVRDIDIDSDYDPPPDDDDDPDPPDPPPPVVCVVVVVVVVCVVDPDDDPPPDDPDPPDPPDPVNVVVVVVVVVVVVVLVVVLVVLVVLLVVLVVVLVVDPDDPVVNVVSVVVNVVSVVVSCVRPVDD

InterPro domains:
  IPR025392 Domain of unknow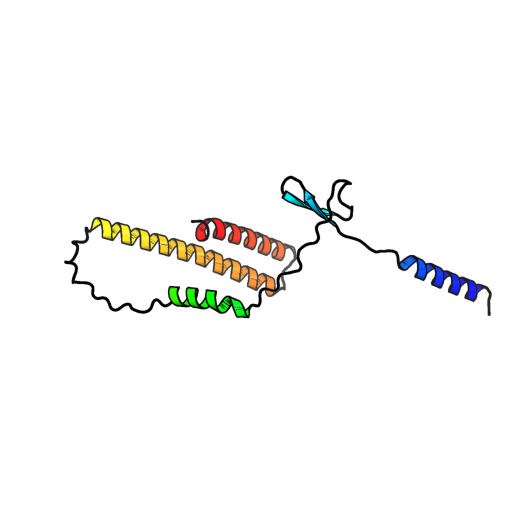n function DUF4124 [PF13511] (15-52)

Radius of gyration: 32.25 Å; chains: 1; bounding box: 80×37×86 Å